Protein AF-A0A853C5J6-F1 (afdb_monomer_lite)

Sequence (107 aa):
MSYEVQCQTLRTHAQLWNGHADDASAARTTIDPAIGDGDAFGWLAGLNQVSDYYNTWTNAMGVALDDAEKCCRYLNAALVSTANDYDDSDQTVATEMATLDRMIEAS

pLDDT: mean 82.47, std 15.09, range [44.31, 96.31]

Organism: NCBI:txid1914755

Structure (mmCIF, N/CA/C/O backbone):
data_AF-A0A853C5J6-F1
#
_entry.id   AF-A0A853C5J6-F1
#
loop_
_atom_site.group_PDB
_atom_site.id
_atom_site.type_symbol
_atom_site.label_atom_id
_atom_site.label_alt_id
_atom_site.label_comp_id
_atom_site.label_asym_id
_atom_site.label_entity_id
_atom_site.label_seq_id
_atom_site.pdbx_PDB_ins_code
_atom_site.Cartn_x
_atom_site.Cartn_y
_atom_site.Cartn_z
_atom_site.occupancy
_atom_site.B_iso_or_equiv
_atom_site.auth_seq_id
_atom_site.auth_comp_id
_atom_site.auth_asym_id
_atom_site.auth_atom_id
_atom_site.pdbx_PDB_model_num
ATOM 1 N N . MET A 1 1 ? -7.399 -0.484 35.039 1.00 53.75 1 MET A N 1
ATOM 2 C CA . MET A 1 1 ? -7.546 0.185 33.729 1.00 53.75 1 MET A CA 1
ATOM 3 C C . MET A 1 1 ? -8.972 -0.085 33.289 1.00 53.75 1 MET A C 1
ATOM 5 O O . MET A 1 1 ? -9.345 -1.250 33.336 1.00 53.75 1 MET A O 1
ATOM 9 N N . SER A 1 2 ? -9.796 0.940 33.058 1.00 73.06 2 SER A N 1
ATOM 10 C CA . SER A 1 2 ? -11.216 0.735 32.726 1.00 73.06 2 SER A CA 1
ATOM 11 C C . SER A 1 2 ? -11.387 0.302 31.268 1.00 73.06 2 SER A C 1
ATOM 13 O O . SER A 1 2 ? -10.497 0.527 30.448 1.00 73.06 2 SER A O 1
ATOM 15 N N . TYR A 1 3 ? -12.530 -0.314 30.965 1.00 70.06 3 TYR A N 1
ATOM 16 C CA . TYR A 1 3 ? -12.903 -0.768 29.621 1.00 70.06 3 TYR A CA 1
ATOM 17 C C . TYR A 1 3 ? -12.884 0.382 28.600 1.00 70.06 3 TYR A C 1
ATOM 19 O O . TYR A 1 3 ? -12.212 0.278 27.581 1.00 70.06 3 TYR A O 1
ATOM 27 N N . GLU A 1 4 ? -13.463 1.538 28.948 1.00 71.88 4 GLU A N 1
ATOM 28 C CA . GLU A 1 4 ? -13.430 2.762 28.123 1.00 71.88 4 GLU A CA 1
ATOM 29 C C . GLU A 1 4 ? -12.011 3.177 27.703 1.00 71.88 4 GLU A C 1
ATOM 31 O O . GLU A 1 4 ? -11.789 3.609 26.572 1.00 71.88 4 GLU A O 1
ATOM 36 N N . VAL A 1 5 ? -11.024 3.036 28.599 1.00 74.69 5 VAL A N 1
ATOM 37 C CA . VAL A 1 5 ? -9.629 3.381 28.285 1.00 74.69 5 VAL A CA 1
ATOM 38 C C . VAL A 1 5 ? -9.065 2.424 27.233 1.00 74.69 5 VAL A C 1
ATOM 40 O O . VAL A 1 5 ? -8.360 2.869 26.333 1.00 74.69 5 VAL A O 1
ATOM 43 N N . GLN A 1 6 ? -9.399 1.132 27.300 1.00 76.19 6 GLN A N 1
ATOM 44 C CA . GLN A 1 6 ? -8.950 0.141 26.316 1.00 76.19 6 GLN A CA 1
ATOM 45 C C . GLN A 1 6 ? -9.584 0.389 24.941 1.00 76.19 6 GLN A C 1
ATOM 47 O O . GLN A 1 6 ? -8.864 0.403 23.941 1.00 76.19 6 GLN A O 1
ATOM 52 N N . CYS A 1 7 ? -10.884 0.682 24.884 1.00 80.94 7 CYS A N 1
ATOM 53 C CA . CYS A 1 7 ? -11.588 1.011 23.640 1.00 80.94 7 CYS A CA 1
ATOM 54 C C . CYS A 1 7 ? -11.022 2.271 22.979 1.00 80.94 7 CYS A C 1
ATOM 56 O O . CYS A 1 7 ? -10.747 2.286 21.777 1.00 80.94 7 CYS A O 1
ATOM 58 N N . GLN A 1 8 ? -10.768 3.322 23.765 1.00 83.62 8 GLN A N 1
ATOM 59 C CA . GLN A 1 8 ? -10.181 4.555 23.247 1.00 83.62 8 GLN A CA 1
ATOM 60 C C . GLN A 1 8 ? -8.747 4.348 22.737 1.00 83.62 8 GLN A C 1
ATOM 62 O O . GLN A 1 8 ? -8.368 4.907 21.703 1.00 83.62 8 GLN A O 1
ATOM 67 N N . THR A 1 9 ? -7.948 3.522 23.419 1.00 87.88 9 THR A N 1
ATOM 68 C CA . THR A 1 9 ? -6.612 3.137 22.946 1.00 87.88 9 THR A CA 1
ATOM 69 C C . THR A 1 9 ? -6.689 2.384 21.616 1.00 87.88 9 THR A C 1
ATOM 71 O O . THR A 1 9 ? -5.972 2.746 20.684 1.00 87.88 9 THR A O 1
ATOM 74 N N . LEU A 1 10 ? -7.591 1.407 21.476 1.00 87.00 10 LEU A N 1
ATOM 75 C CA . LEU A 1 10 ? -7.786 0.666 20.223 1.00 87.00 10 LEU A CA 1
ATOM 76 C C . LEU A 1 10 ? -8.176 1.588 19.064 1.00 87.00 10 LEU A C 1
ATOM 78 O O . LEU A 1 10 ? -7.555 1.520 18.006 1.00 87.00 10 LEU A O 1
ATOM 82 N N . ARG A 1 11 ? -9.124 2.511 19.276 1.00 88.38 11 ARG A N 1
ATOM 83 C CA . ARG A 1 11 ? -9.524 3.505 18.261 1.00 88.38 11 ARG A CA 1
ATOM 84 C C . ARG A 1 11 ? -8.382 4.445 17.871 1.00 88.38 11 ARG A C 1
ATOM 86 O O . ARG A 1 11 ? -8.238 4.784 16.700 1.00 88.38 11 ARG A O 1
ATOM 93 N N . THR A 1 12 ? -7.540 4.827 18.830 1.00 90.12 12 THR A N 1
ATOM 94 C CA . THR A 1 12 ? -6.346 5.645 18.559 1.00 90.12 12 THR A CA 1
ATOM 95 C C . THR A 1 12 ? -5.346 4.886 17.683 1.00 90.12 12 THR A C 1
ATOM 97 O O . THR A 1 12 ? -4.841 5.430 16.704 1.00 90.12 12 THR A O 1
ATOM 100 N N . HIS A 1 13 ? -5.088 3.609 17.982 1.00 89.94 13 HIS A N 1
ATOM 101 C CA . HIS A 1 13 ? -4.221 2.776 17.145 1.00 89.94 13 HIS A CA 1
ATOM 102 C C . HIS A 1 13 ? -4.817 2.511 15.759 1.00 89.94 13 HIS A C 1
ATOM 104 O O . HIS A 1 13 ? -4.086 2.542 14.775 1.00 89.94 13 HIS A O 1
ATOM 110 N N . ALA A 1 14 ? -6.131 2.315 15.662 1.00 88.31 14 ALA A N 1
ATOM 111 C CA . ALA A 1 14 ? -6.847 2.207 14.393 1.00 88.31 14 ALA A CA 1
ATOM 112 C C . ALA A 1 14 ? -6.604 3.426 13.487 1.00 88.31 14 ALA A C 1
ATOM 114 O O . ALA A 1 14 ? -6.236 3.274 12.323 1.00 88.31 14 ALA A O 1
ATOM 115 N N . GLN A 1 15 ? -6.720 4.638 14.038 1.00 89.00 15 GLN A N 1
ATOM 116 C CA . GLN A 1 15 ? -6.453 5.877 13.301 1.00 89.00 15 GLN A CA 1
ATOM 117 C C . GLN A 1 15 ? -4.999 5.989 12.827 1.00 89.00 15 GLN A C 1
ATOM 119 O O . GLN A 1 15 ? -4.768 6.466 11.717 1.00 89.00 15 GLN A O 1
ATOM 124 N N . LEU A 1 16 ? -4.027 5.522 13.620 1.00 94.12 16 LEU A N 1
ATOM 125 C CA . LEU A 1 16 ? -2.622 5.474 13.194 1.00 94.12 16 LEU A CA 1
ATOM 126 C C . LEU A 1 16 ? -2.442 4.575 11.964 1.00 94.12 16 LEU A C 1
ATOM 128 O O . LEU A 1 16 ? -1.821 4.991 10.990 1.00 94.12 16 LEU A O 1
ATOM 132 N N . TRP A 1 17 ? -3.037 3.378 11.970 1.00 91.62 17 TRP A N 1
ATOM 133 C CA . TRP A 1 17 ? -2.996 2.481 10.811 1.00 91.62 17 TRP A CA 1
ATOM 134 C C . TRP A 1 17 ? -3.735 3.049 9.601 1.00 91.62 17 TRP A C 1
ATOM 136 O O . TRP A 1 17 ? -3.274 2.871 8.478 1.00 91.62 17 TRP A O 1
ATOM 146 N N . ASN A 1 18 ? -4.826 3.792 9.803 1.00 91.06 18 ASN A N 1
ATOM 147 C CA . ASN A 1 18 ? -5.466 4.509 8.703 1.00 91.06 18 ASN A CA 1
ATOM 148 C C . ASN A 1 18 ? -4.529 5.552 8.077 1.00 91.06 18 ASN A C 1
ATOM 150 O O . ASN A 1 18 ? -4.442 5.626 6.859 1.00 91.06 18 ASN A O 1
ATOM 154 N N . GLY A 1 19 ? -3.794 6.308 8.899 1.00 93.12 19 GLY A N 1
ATOM 155 C CA . GLY A 1 19 ? -2.784 7.249 8.407 1.00 93.12 19 GLY A CA 1
ATOM 156 C C . GLY A 1 19 ? -1.693 6.558 7.585 1.00 93.12 19 GLY A C 1
ATOM 157 O O . GLY A 1 19 ? -1.344 7.032 6.511 1.00 93.12 19 GLY A O 1
ATOM 158 N N . HIS A 1 20 ? -1.220 5.388 8.021 1.00 93.12 20 HIS A N 1
ATOM 159 C CA . HIS A 1 20 ? -0.250 4.602 7.250 1.00 93.12 20 HIS A CA 1
ATOM 160 C C . HIS A 1 20 ? -0.808 4.061 5.926 1.00 93.12 20 HIS A C 1
ATOM 162 O O . HIS A 1 20 ? -0.063 3.959 4.952 1.00 93.12 20 HIS A O 1
ATOM 168 N N . ALA A 1 21 ? -2.105 3.743 5.861 1.00 92.94 21 ALA A N 1
A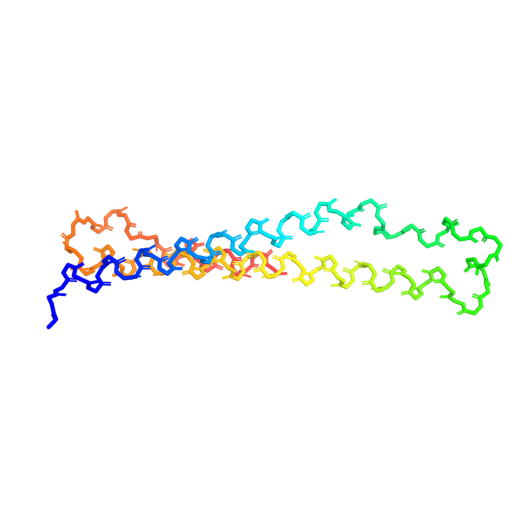TOM 169 C CA . ALA A 1 21 ? -2.758 3.401 4.598 1.00 92.94 21 ALA A CA 1
ATOM 170 C C . ALA A 1 21 ? -2.763 4.598 3.633 1.00 92.94 21 ALA A C 1
ATOM 172 O O . ALA A 1 21 ? -2.452 4.438 2.454 1.00 92.94 21 ALA A O 1
ATOM 173 N N . ASP A 1 22 ? -3.058 5.799 4.137 1.00 94.19 22 ASP A N 1
ATOM 174 C CA . ASP A 1 22 ? -3.031 7.026 3.339 1.00 94.19 22 ASP A CA 1
ATOM 175 C C . ASP A 1 22 ? -1.600 7.352 2.858 1.00 94.19 22 ASP A C 1
ATOM 177 O O . ASP A 1 22 ? -1.411 7.718 1.696 1.00 94.19 22 ASP A O 1
ATOM 181 N N . ASP A 1 23 ? -0.582 7.136 3.701 1.00 96.31 23 ASP A N 1
ATOM 182 C CA . ASP A 1 23 ? 0.834 7.277 3.329 1.00 96.31 23 ASP A CA 1
ATOM 183 C C . ASP A 1 23 ? 1.229 6.305 2.199 1.00 96.31 23 ASP A C 1
ATOM 185 O O . ASP A 1 23 ? 1.887 6.702 1.231 1.00 96.31 23 ASP A O 1
ATOM 189 N N . ALA A 1 24 ? 0.812 5.035 2.291 1.00 94.88 24 ALA A N 1
ATOM 190 C CA . ALA A 1 24 ? 1.058 4.028 1.256 1.00 94.88 24 ALA A CA 1
ATOM 191 C C . ALA A 1 24 ? 0.376 4.404 -0.070 1.00 94.88 24 ALA A C 1
ATOM 193 O O . ALA A 1 24 ? 1.004 4.340 -1.130 1.00 94.88 24 ALA A O 1
ATOM 194 N N . SER A 1 25 ? -0.867 4.885 -0.004 1.00 94.75 25 SER A N 1
ATOM 195 C CA . SER A 1 25 ? -1.632 5.348 -1.166 1.00 94.75 25 SER A CA 1
ATOM 196 C C . SER A 1 25 ? -0.990 6.573 -1.840 1.00 94.75 25 SER A C 1
ATOM 198 O O . SER A 1 25 ? -0.876 6.654 -3.069 1.00 94.75 25 SER A O 1
ATOM 200 N N . ALA A 1 26 ? -0.476 7.518 -1.047 1.00 95.88 26 ALA A N 1
ATOM 201 C CA . ALA A 1 26 ? 0.251 8.683 -1.550 1.00 95.88 26 ALA A CA 1
ATOM 202 C C . ALA A 1 26 ? 1.582 8.293 -2.218 1.00 95.88 26 ALA A C 1
ATOM 204 O O . ALA A 1 26 ? 1.925 8.800 -3.295 1.00 95.88 26 A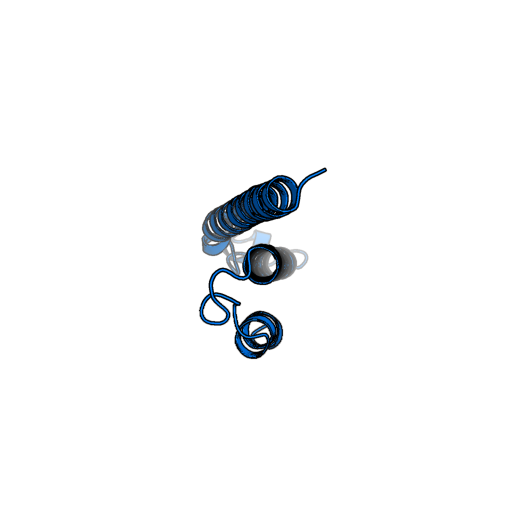LA A O 1
ATOM 205 N N . ALA A 1 27 ? 2.322 7.356 -1.617 1.00 94.75 27 ALA A N 1
ATOM 206 C CA . ALA A 1 27 ? 3.528 6.797 -2.220 1.00 94.75 27 ALA A CA 1
ATOM 207 C C . ALA A 1 27 ? 3.210 6.075 -3.539 1.00 94.75 27 ALA A C 1
ATOM 209 O O . ALA A 1 27 ? 3.917 6.271 -4.529 1.00 94.75 27 ALA A O 1
ATOM 210 N N . ARG A 1 28 ? 2.109 5.314 -3.589 1.00 93.94 28 ARG A N 1
ATOM 211 C CA . ARG A 1 28 ? 1.641 4.632 -4.801 1.00 93.94 28 ARG A CA 1
ATOM 212 C C . ARG A 1 28 ? 1.331 5.624 -5.916 1.00 93.94 28 ARG A C 1
ATOM 214 O O . ARG A 1 28 ? 1.877 5.491 -7.006 1.00 93.94 28 ARG A O 1
ATOM 221 N N . THR A 1 29 ? 0.579 6.676 -5.606 1.00 94.56 29 THR A N 1
ATOM 222 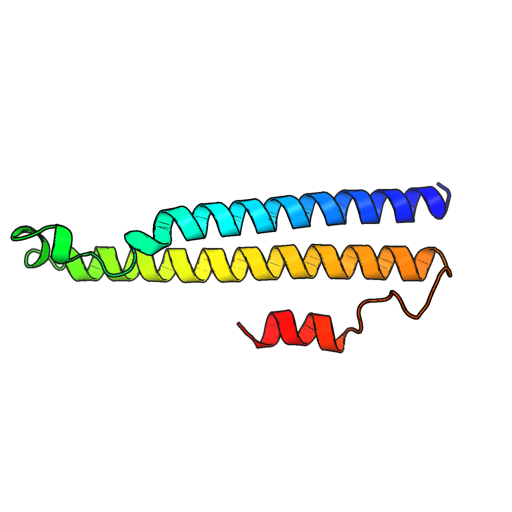C CA . THR A 1 29 ? 0.256 7.759 -6.552 1.00 94.56 29 THR A CA 1
ATOM 223 C C . THR A 1 29 ? 1.516 8.419 -7.125 1.00 94.56 29 THR A C 1
ATOM 225 O O . THR A 1 29 ? 1.542 8.830 -8.283 1.00 94.56 29 THR A O 1
ATOM 228 N N . THR A 1 30 ? 2.582 8.513 -6.326 1.00 93.38 30 THR A N 1
ATOM 229 C CA . THR A 1 30 ? 3.865 9.084 -6.764 1.00 93.38 30 THR A CA 1
ATOM 230 C C . THR A 1 30 ? 4.600 8.170 -7.748 1.00 93.38 30 THR A C 1
ATOM 232 O O . THR A 1 30 ? 5.305 8.658 -8.629 1.00 93.38 30 THR A O 1
ATOM 235 N N . ILE A 1 31 ? 4.450 6.853 -7.604 1.00 91.25 31 ILE A N 1
ATOM 236 C CA . ILE A 1 31 ? 5.178 5.849 -8.392 1.00 91.25 31 ILE A CA 1
ATOM 237 C C . ILE A 1 31 ? 4.393 5.403 -9.621 1.00 91.25 31 ILE A C 1
ATOM 239 O O . ILE A 1 31 ? 5.017 5.055 -10.615 1.00 91.25 31 ILE A O 1
ATOM 243 N N . ASP A 1 32 ? 3.061 5.457 -9.604 1.00 93.25 32 ASP A N 1
ATOM 244 C CA . ASP A 1 32 ? 2.207 5.039 -10.724 1.00 93.25 32 ASP A CA 1
ATOM 245 C C . ASP A 1 32 ? 2.646 5.570 -12.100 1.00 93.25 32 ASP A C 1
ATOM 247 O O . ASP A 1 32 ? 2.691 4.771 -13.036 1.00 93.25 32 ASP A O 1
ATOM 251 N N . PRO A 1 33 ? 3.046 6.850 -12.262 1.00 92.75 33 PRO A N 1
ATOM 252 C CA . PRO A 1 33 ? 3.513 7.349 -13.556 1.00 92.75 33 PRO A CA 1
ATOM 253 C C . PRO A 1 33 ? 4.804 6.685 -14.057 1.00 92.75 33 PRO A C 1
ATOM 255 O O . PRO A 1 33 ? 5.078 6.717 -15.249 1.00 92.75 33 PRO A O 1
ATOM 258 N N . ALA A 1 34 ? 5.603 6.123 -13.150 1.00 89.56 34 ALA A N 1
ATOM 259 C CA . ALA A 1 34 ? 6.880 5.473 -13.428 1.00 89.56 34 ALA A CA 1
ATOM 260 C C . ALA A 1 34 ? 6.742 3.959 -13.684 1.00 89.56 34 ALA A C 1
ATOM 262 O O . ALA A 1 34 ? 7.696 3.302 -14.109 1.00 89.56 34 ALA A O 1
ATOM 263 N N . ILE A 1 35 ? 5.578 3.369 -13.402 1.00 92.00 35 ILE A N 1
ATOM 264 C CA . ILE A 1 35 ? 5.360 1.932 -13.573 1.00 92.00 35 ILE A CA 1
ATOM 265 C C . ILE A 1 35 ? 5.352 1.583 -15.061 1.00 92.00 35 ILE A C 1
ATOM 267 O O . ILE A 1 35 ? 4.554 2.105 -15.833 1.00 92.00 35 ILE A O 1
ATOM 271 N N . GLY A 1 36 ? 6.236 0.662 -15.454 1.00 87.06 36 GLY A N 1
ATOM 272 C CA . GLY A 1 36 ? 6.342 0.215 -16.844 1.00 87.06 36 GLY A CA 1
ATOM 273 C C . GLY A 1 36 ? 7.007 1.215 -17.799 1.00 87.06 36 GLY A C 1
ATOM 274 O O . GLY A 1 36 ? 7.049 0.943 -18.996 1.00 87.06 36 GLY A O 1
ATOM 275 N N . ASP A 1 37 ? 7.544 2.335 -17.301 1.00 93.12 37 ASP A N 1
ATOM 276 C CA . ASP A 1 37 ? 8.131 3.404 -18.126 1.00 93.12 37 ASP A CA 1
ATOM 277 C C . ASP A 1 37 ? 9.648 3.240 -18.367 1.00 93.12 37 ASP A C 1
ATOM 279 O O . ASP A 1 37 ? 10.397 4.196 -18.557 1.00 93.12 37 ASP A O 1
ATOM 283 N N . GLY A 1 38 ? 10.147 2.003 -18.361 1.00 89.62 38 GLY A N 1
ATOM 284 C CA . GLY A 1 38 ? 11.560 1.688 -18.606 1.00 89.62 38 GLY A CA 1
ATOM 285 C C . GLY A 1 38 ? 12.061 2.114 -19.992 1.00 89.62 38 GLY A C 1
ATOM 286 O O . GLY A 1 38 ? 13.262 2.311 -20.194 1.00 89.62 38 GLY A O 1
ATOM 287 N N . ASP A 1 39 ? 11.157 2.335 -20.943 1.00 91.88 39 ASP A N 1
ATOM 288 C CA . ASP A 1 39 ? 11.505 2.817 -22.280 1.00 91.88 39 ASP A CA 1
ATOM 289 C C . ASP A 1 39 ? 11.848 4.316 -22.297 1.00 91.88 39 ASP A C 1
ATOM 291 O O . ASP A 1 39 ? 12.542 4.780 -23.209 1.00 91.88 39 ASP A O 1
ATOM 295 N N . ALA A 1 40 ? 11.481 5.072 -21.252 1.00 92.50 40 ALA A N 1
ATOM 296 C CA . ALA A 1 40 ? 11.868 6.475 -21.094 1.00 92.50 40 ALA A CA 1
ATOM 297 C C . ALA A 1 40 ? 13.390 6.676 -20.974 1.00 92.50 40 ALA A C 1
ATOM 299 O O . ALA A 1 40 ? 13.899 7.773 -21.213 1.00 92.50 40 ALA A O 1
ATOM 300 N N . PHE A 1 41 ? 14.149 5.612 -20.689 1.00 90.69 41 PHE A N 1
ATOM 301 C CA . PHE A 1 41 ? 15.614 5.628 -20.729 1.00 90.69 41 PHE A CA 1
ATOM 302 C C . PHE A 1 41 ? 16.195 5.689 -22.160 1.00 90.69 41 PHE A C 1
ATOM 304 O O . PHE A 1 41 ? 17.413 5.815 -22.334 1.00 90.69 41 PHE A O 1
ATOM 311 N N . GLY A 1 42 ? 15.358 5.632 -23.203 1.00 92.31 42 GLY A N 1
ATOM 312 C CA . GLY A 1 42 ? 15.762 5.824 -24.595 1.00 92.31 42 GLY A CA 1
ATOM 313 C C . GLY A 1 42 ? 16.750 4.758 -25.068 1.00 92.31 42 GLY A C 1
ATOM 314 O O . GLY A 1 42 ? 16.504 3.566 -24.934 1.00 92.31 42 GLY A O 1
ATOM 315 N N . TRP A 1 43 ? 17.904 5.159 -25.614 1.00 92.94 43 TRP A N 1
ATOM 316 C CA . TRP A 1 43 ? 18.922 4.195 -26.066 1.00 92.94 43 TRP A CA 1
ATOM 317 C C . TRP A 1 43 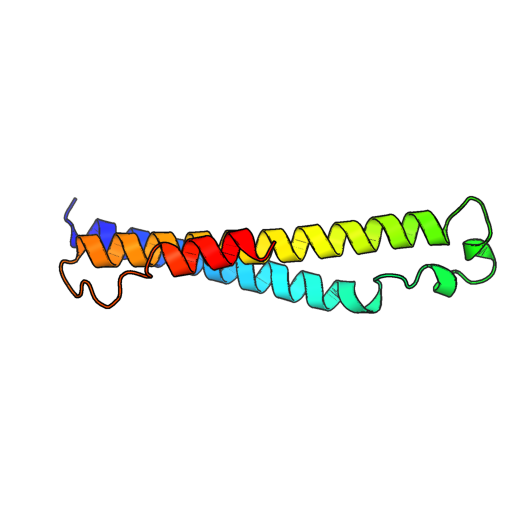? 19.417 3.267 -24.944 1.00 92.94 43 TRP A C 1
ATOM 319 O O . TRP A 1 43 ? 19.731 2.107 -25.206 1.00 92.94 43 TRP A O 1
ATOM 329 N N . LEU A 1 44 ? 19.450 3.751 -23.695 1.00 91.38 44 LEU A N 1
ATOM 330 C CA . LEU A 1 44 ? 19.871 2.940 -22.552 1.00 91.38 44 LEU A CA 1
ATOM 331 C C . LEU A 1 44 ? 18.873 1.821 -22.238 1.00 91.38 44 LEU A C 1
ATOM 333 O O . LEU A 1 44 ? 19.300 0.790 -21.731 1.00 91.38 44 LEU A O 1
ATOM 337 N N . ALA A 1 45 ? 17.590 1.986 -22.580 1.00 89.94 45 ALA A N 1
ATOM 338 C CA . ALA A 1 45 ? 16.539 0.999 -22.332 1.00 89.94 45 ALA A CA 1
ATOM 339 C C . ALA A 1 45 ? 16.880 -0.377 -22.935 1.00 89.94 45 ALA A C 1
ATOM 341 O O . ALA A 1 45 ? 16.651 -1.408 -22.304 1.00 89.94 45 ALA A O 1
ATOM 342 N N . GLY A 1 46 ? 17.496 -0.385 -24.126 1.00 87.06 46 GLY A N 1
ATOM 343 C CA . GLY A 1 46 ? 17.898 -1.598 -24.846 1.00 87.06 46 GLY A CA 1
ATOM 344 C C . GLY A 1 46 ? 19.242 -2.195 -24.417 1.00 87.06 46 GLY A C 1
ATOM 345 O O . GLY A 1 46 ? 19.647 -3.232 -24.944 1.00 87.06 46 GLY A O 1
ATOM 346 N N . LEU A 1 47 ? 19.963 -1.562 -23.489 1.00 92.69 47 LEU A N 1
ATOM 347 C CA . LEU A 1 47 ? 21.239 -2.069 -22.991 1.00 92.69 47 LEU A CA 1
ATOM 348 C C . LEU A 1 47 ? 21.037 -2.800 -21.681 1.00 92.69 47 LEU A C 1
ATOM 350 O O . LEU A 1 47 ? 20.333 -2.313 -20.806 1.00 92.69 47 LEU A O 1
ATOM 354 N N . ASN A 1 48 ? 21.725 -3.931 -21.517 1.00 86.88 48 ASN A N 1
ATOM 355 C CA . ASN A 1 48 ? 21.835 -4.638 -20.239 1.00 86.88 48 ASN A CA 1
ATOM 356 C C . ASN A 1 48 ? 20.493 -4.818 -19.501 1.00 86.88 48 ASN A C 1
ATOM 358 O O . ASN A 1 48 ? 20.482 -4.812 -18.273 1.00 86.88 48 ASN A O 1
ATOM 362 N N . GLN A 1 49 ? 19.385 -4.966 -20.240 1.00 92.88 49 GLN A N 1
ATOM 363 C CA . GLN A 1 49 ? 18.037 -5.152 -19.687 1.00 92.88 49 GLN A CA 1
ATOM 364 C C . GLN A 1 49 ? 17.588 -4.005 -18.758 1.00 92.88 49 GLN A C 1
ATOM 366 O O . GLN A 1 49 ? 16.822 -4.226 -17.827 1.00 92.88 49 GLN A O 1
ATOM 371 N N . VAL A 1 50 ? 18.060 -2.769 -18.981 1.00 92.88 50 VAL A N 1
ATOM 372 C CA . VAL A 1 50 ? 17.714 -1.609 -18.136 1.00 92.88 50 VAL A CA 1
ATOM 373 C C . VAL A 1 50 ? 16.202 -1.389 -18.068 1.00 92.88 50 VAL A C 1
ATOM 375 O O . VAL A 1 50 ? 15.683 -1.231 -16.964 1.00 92.88 50 VAL A O 1
ATOM 378 N N . SER A 1 51 ? 15.500 -1.425 -19.209 1.00 94.88 51 SER A N 1
ATOM 379 C CA . SER A 1 51 ? 14.033 -1.289 -19.231 1.00 94.88 51 SER A CA 1
ATOM 380 C C . SER A 1 51 ? 13.367 -2.413 -18.434 1.00 94.88 51 SER A C 1
ATOM 382 O O . SER A 1 51 ? 12.566 -2.147 -17.540 1.00 94.88 51 SER A O 1
ATOM 384 N N . ASP A 1 52 ? 13.777 -3.665 -18.659 1.00 94.31 52 ASP A N 1
ATOM 385 C CA . ASP A 1 52 ? 13.201 -4.830 -17.979 1.00 94.31 52 ASP A CA 1
ATOM 386 C C . ASP A 1 52 ? 13.421 -4.791 -16.462 1.00 94.31 52 ASP A C 1
ATOM 388 O O . ASP A 1 52 ? 12.488 -5.038 -15.695 1.00 94.31 52 ASP A O 1
ATOM 392 N N . TYR A 1 53 ? 14.630 -4.451 -16.000 1.00 95.19 53 TYR A N 1
ATOM 393 C CA . TYR A 1 53 ? 14.928 -4.343 -14.571 1.00 95.19 53 TYR A CA 1
ATOM 394 C C . TYR A 1 53 ? 14.166 -3.200 -13.915 1.00 95.19 53 TYR A C 1
ATOM 396 O O . TYR A 1 53 ? 13.624 -3.379 -12.823 1.00 95.19 53 TYR A O 1
ATOM 404 N N . TYR A 1 54 ? 14.101 -2.046 -14.580 1.00 94.94 54 TYR A N 1
ATOM 405 C CA . TYR A 1 54 ? 13.337 -0.910 -14.089 1.00 94.94 54 TYR A CA 1
ATOM 406 C C . TYR A 1 54 ? 11.853 -1.259 -13.969 1.00 94.94 54 TYR A C 1
ATOM 408 O O . TYR A 1 54 ? 11.281 -1.106 -12.894 1.00 94.94 54 TYR A O 1
ATOM 416 N N . ASN A 1 55 ? 11.261 -1.812 -15.029 1.00 94.62 55 ASN A N 1
ATOM 417 C CA . ASN A 1 55 ? 9.857 -2.214 -15.065 1.00 94.62 55 ASN A CA 1
ATOM 418 C C . ASN A 1 55 ? 9.548 -3.292 -14.027 1.00 94.62 55 ASN A C 1
ATOM 420 O O . ASN A 1 55 ? 8.527 -3.229 -13.349 1.00 94.62 55 ASN A O 1
ATOM 424 N N . THR A 1 56 ? 10.433 -4.276 -13.864 1.00 95.50 56 THR A N 1
ATOM 425 C CA . THR A 1 56 ? 10.283 -5.316 -12.837 1.00 95.50 56 THR A CA 1
ATOM 426 C C . THR A 1 56 ? 10.259 -4.699 -11.442 1.00 95.50 56 THR A C 1
ATOM 428 O O . THR A 1 56 ? 9.397 -5.033 -10.629 1.00 95.50 56 THR A O 1
ATOM 431 N N . TRP A 1 57 ? 11.182 -3.777 -11.168 1.00 94.69 57 TRP A N 1
ATOM 432 C CA . TRP A 1 57 ? 11.271 -3.115 -9.875 1.00 94.69 57 TRP A CA 1
ATOM 433 C C . TRP A 1 57 ? 10.073 -2.193 -9.604 1.00 94.69 57 TRP A C 1
ATOM 435 O O . TRP A 1 57 ? 9.480 -2.292 -8.530 1.00 94.69 57 TRP A O 1
ATOM 445 N N . THR A 1 58 ? 9.667 -1.349 -10.560 1.00 95.19 58 THR A N 1
ATOM 446 C CA . THR A 1 58 ? 8.524 -0.436 -10.376 1.00 95.19 58 THR A CA 1
ATOM 447 C C . THR A 1 58 ? 7.204 -1.192 -10.238 1.00 95.19 58 THR A C 1
ATOM 449 O O . THR A 1 58 ? 6.403 -0.847 -9.371 1.00 95.19 58 THR A O 1
ATOM 452 N N . ASN A 1 59 ? 7.003 -2.279 -10.993 1.00 94.19 59 ASN A N 1
ATOM 453 C CA . ASN A 1 59 ? 5.850 -3.168 -10.821 1.00 94.19 59 ASN A CA 1
ATOM 454 C C . ASN A 1 59 ? 5.822 -3.804 -9.423 1.00 94.19 59 ASN A C 1
ATOM 456 O O . ASN A 1 59 ? 4.789 -3.775 -8.755 1.00 94.19 59 ASN A O 1
ATOM 460 N N . ALA A 1 60 ? 6.952 -4.350 -8.959 1.00 94.88 60 ALA A N 1
ATOM 461 C CA . ALA A 1 60 ? 7.044 -4.963 -7.634 1.00 94.88 60 ALA A CA 1
ATOM 462 C C . ALA A 1 60 ? 6.790 -3.945 -6.512 1.00 94.88 60 ALA A C 1
ATOM 464 O O . ALA A 1 60 ? 6.094 -4.248 -5.545 1.00 94.88 60 ALA A O 1
ATOM 465 N N . MET A 1 61 ? 7.313 -2.724 -6.655 1.00 94.06 61 MET A N 1
ATOM 466 C CA . MET A 1 61 ? 7.069 -1.643 -5.702 1.00 94.06 61 MET A CA 1
ATOM 467 C C . MET A 1 61 ? 5.599 -1.221 -5.686 1.00 94.06 61 MET A C 1
ATOM 469 O O . MET A 1 61 ? 5.041 -0.993 -4.615 1.00 94.06 61 MET A O 1
ATOM 473 N N . GLY A 1 62 ? 4.957 -1.180 -6.855 1.00 94.00 62 GLY A N 1
ATOM 474 C CA . GLY A 1 62 ? 3.526 -0.955 -6.960 1.00 94.00 62 GLY A CA 1
ATOM 475 C C . GLY A 1 62 ? 2.722 -1.989 -6.168 1.00 94.00 62 GLY A C 1
ATOM 476 O O . GLY A 1 62 ? 1.901 -1.601 -5.335 1.00 94.00 62 GLY A O 1
ATOM 477 N N . VAL A 1 63 ? 2.947 -3.282 -6.415 1.00 93.62 63 VAL A N 1
ATOM 478 C CA . VAL A 1 63 ? 2.241 -4.371 -5.711 1.00 93.62 63 VAL A CA 1
ATOM 479 C C . VAL A 1 63 ? 2.462 -4.274 -4.201 1.00 93.62 63 VAL A C 1
ATOM 481 O O . VAL A 1 63 ? 1.503 -4.281 -3.441 1.00 93.62 63 VAL A O 1
ATOM 484 N N . ALA A 1 64 ? 3.708 -4.069 -3.766 1.00 94.31 64 ALA A N 1
ATOM 485 C CA . ALA A 1 64 ? 4.026 -3.958 -2.345 1.00 94.31 64 ALA A CA 1
ATOM 486 C C . ALA A 1 64 ? 3.302 -2.789 -1.650 1.00 94.31 64 ALA A C 1
ATOM 488 O O . ALA A 1 64 ? 2.940 -2.906 -0.481 1.00 94.31 64 ALA A O 1
ATOM 489 N N . LEU A 1 65 ? 3.096 -1.664 -2.343 1.00 94.94 65 LEU A N 1
ATOM 490 C CA . LEU A 1 65 ? 2.360 -0.521 -1.797 1.00 94.94 65 LEU A CA 1
ATOM 491 C C . LEU A 1 65 ? 0.852 -0.772 -1.718 1.00 94.94 65 LEU A C 1
ATOM 493 O O . LEU A 1 65 ? 0.237 -0.364 -0.735 1.00 94.94 65 LEU A O 1
ATOM 497 N N . ASP A 1 66 ? 0.278 -1.462 -2.705 1.00 92.75 66 ASP A N 1
ATOM 498 C CA . ASP A 1 66 ? -1.132 -1.874 -2.674 1.00 92.75 66 ASP A CA 1
ATOM 499 C C . ASP A 1 66 ? -1.390 -2.853 -1.514 1.00 92.75 66 ASP A C 1
ATOM 501 O O . ASP A 1 66 ? -2.291 -2.646 -0.699 1.00 92.75 66 ASP A O 1
ATOM 505 N N . ASP A 1 67 ? -0.522 -3.856 -1.356 1.00 92.25 67 ASP A N 1
ATOM 506 C CA . ASP A 1 67 ? -0.586 -4.814 -0.249 1.00 92.25 67 ASP A CA 1
ATOM 507 C C . ASP A 1 67 ? -0.421 -4.126 1.114 1.00 92.25 67 ASP A C 1
ATOM 509 O O . ASP A 1 67 ? -1.153 -4.420 2.065 1.00 92.25 67 ASP A O 1
ATOM 513 N N . ALA A 1 68 ? 0.523 -3.184 1.223 1.00 92.19 68 ALA A N 1
ATOM 514 C CA . ALA A 1 68 ? 0.734 -2.411 2.442 1.00 92.19 68 ALA A CA 1
ATOM 515 C C . ALA A 1 68 ? -0.498 -1.568 2.802 1.00 92.19 68 ALA A C 1
ATOM 517 O O . ALA A 1 68 ? -0.907 -1.559 3.968 1.00 92.19 68 ALA A O 1
ATOM 518 N N . GLU A 1 69 ? -1.116 -0.900 1.821 1.00 92.88 69 GLU A N 1
ATOM 519 C CA . GLU A 1 69 ? -2.348 -0.136 2.023 1.00 92.88 69 GLU A CA 1
ATOM 520 C C . GLU A 1 69 ? -3.466 -1.046 2.547 1.00 92.88 69 GLU A C 1
ATOM 522 O O . GLU A 1 69 ? -4.063 -0.758 3.591 1.00 92.88 69 GLU A O 1
ATOM 527 N N . LYS A 1 70 ? -3.714 -2.179 1.879 1.00 86.69 70 LYS A N 1
ATOM 528 C CA . LYS A 1 70 ? -4.737 -3.158 2.281 1.00 86.69 70 LYS A CA 1
ATOM 529 C C . LYS A 1 70 ? -4.504 -3.680 3.695 1.00 86.69 70 LYS A C 1
ATOM 531 O O . LYS A 1 70 ? -5.436 -3.687 4.501 1.00 86.69 70 LYS A O 1
ATOM 536 N N . CYS A 1 71 ? -3.265 -4.041 4.035 1.00 89.38 71 CYS A N 1
ATOM 537 C CA . CYS A 1 71 ? -2.906 -4.505 5.377 1.00 89.38 71 CYS A CA 1
ATOM 538 C C . CYS A 1 71 ? -3.184 -3.438 6.445 1.00 89.38 71 CYS A C 1
ATOM 540 O O . CYS A 1 71 ? -3.743 -3.741 7.502 1.00 89.38 71 CYS A O 1
ATOM 542 N N . CYS A 1 72 ? -2.839 -2.178 6.171 1.00 90.81 72 CYS A N 1
ATOM 543 C CA . CYS A 1 72 ? -3.094 -1.070 7.088 1.00 90.81 72 CYS A CA 1
ATOM 544 C C . CYS A 1 72 ? -4.600 -0.810 7.264 1.00 90.81 72 CYS A C 1
ATOM 546 O O . CYS A 1 72 ? -5.072 -0.644 8.393 1.00 90.81 72 CYS A O 1
ATOM 548 N N . ARG A 1 73 ? -5.381 -0.844 6.175 1.00 87.94 73 ARG A N 1
ATOM 549 C CA . ARG A 1 73 ? -6.847 -0.708 6.233 1.00 87.94 73 ARG A CA 1
ATOM 550 C C . ARG A 1 73 ? -7.502 -1.860 6.996 1.00 87.94 73 ARG A C 1
ATOM 552 O O . ARG A 1 73 ? -8.407 -1.615 7.793 1.00 87.94 73 ARG A O 1
ATOM 559 N N . TYR A 1 74 ? -7.019 -3.087 6.803 1.00 86.69 74 TYR A N 1
ATOM 560 C CA . TYR A 1 74 ? -7.465 -4.255 7.560 1.00 86.69 74 TYR A CA 1
ATOM 561 C C . TYR A 1 74 ? -7.203 -4.082 9.062 1.00 86.69 74 TYR A C 1
ATOM 563 O O . TYR A 1 74 ? -8.115 -4.251 9.870 1.00 86.69 74 TYR A O 1
ATOM 571 N N . LEU A 1 75 ? -5.983 -3.689 9.449 1.00 87.56 75 LEU A N 1
ATOM 572 C CA . LEU A 1 75 ? -5.625 -3.472 10.855 1.00 87.56 75 LEU A CA 1
ATOM 573 C C . LEU A 1 75 ? -6.476 -2.377 11.504 1.00 87.56 75 LEU A C 1
ATOM 575 O O . LEU A 1 75 ? -6.938 -2.557 12.630 1.00 87.56 75 LEU A O 1
ATOM 579 N N . ASN A 1 76 ? -6.730 -1.276 10.792 1.00 87.69 76 ASN A N 1
ATOM 580 C CA . ASN A 1 76 ? -7.657 -0.240 11.244 1.00 87.69 76 ASN A CA 1
ATOM 581 C C . ASN A 1 76 ? -9.048 -0.831 11.534 1.00 87.69 76 ASN A C 1
ATOM 583 O O . ASN A 1 76 ? -9.545 -0.736 12.658 1.00 87.69 76 ASN A O 1
ATOM 587 N N . ALA A 1 77 ? -9.648 -1.505 10.553 1.00 83.44 77 ALA A N 1
ATOM 588 C CA . ALA A 1 77 ? -10.991 -2.060 10.686 1.00 83.44 77 ALA A CA 1
ATOM 589 C C . ALA A 1 77 ? -11.089 -3.133 11.791 1.00 83.44 77 ALA A C 1
ATOM 591 O O . ALA A 1 77 ? -12.043 -3.121 12.571 1.00 83.44 77 ALA A O 1
ATOM 592 N N . ALA A 1 78 ? -10.082 -3.999 11.939 1.00 84.81 78 ALA A N 1
ATOM 593 C CA . ALA A 1 78 ? -10.029 -5.001 13.005 1.00 84.81 78 ALA A CA 1
ATOM 594 C C . ALA A 1 78 ? -9.963 -4.365 14.409 1.00 84.81 78 ALA A C 1
ATOM 596 O O . ALA A 1 78 ? -10.660 -4.801 15.331 1.00 84.81 78 ALA A O 1
ATOM 597 N N . LEU A 1 79 ? -9.163 -3.306 14.577 1.00 87.06 79 LEU A N 1
ATOM 598 C CA . LEU A 1 79 ? -9.043 -2.580 15.846 1.00 87.06 79 LEU A CA 1
ATOM 599 C C . LEU A 1 79 ? -10.322 -1.809 16.194 1.00 87.06 79 LEU A C 1
ATOM 601 O O . LEU A 1 79 ? -10.733 -1.815 17.355 1.00 87.06 79 LEU A O 1
ATOM 605 N N . VAL A 1 80 ? -10.975 -1.188 15.205 1.00 85.69 80 VAL A N 1
ATOM 606 C CA . VAL A 1 80 ? -12.282 -0.536 15.389 1.00 85.69 80 VAL A CA 1
ATOM 607 C C . VAL A 1 80 ? -13.346 -1.558 15.780 1.00 85.69 80 VAL A C 1
ATOM 609 O O . VAL A 1 80 ? -14.075 -1.322 16.740 1.00 85.69 80 VAL A O 1
ATOM 612 N N . SER A 1 81 ? -13.404 -2.703 15.092 1.00 82.19 81 SER A N 1
ATOM 613 C CA . SER A 1 81 ? -14.352 -3.773 15.420 1.00 82.19 81 SER A CA 1
ATOM 614 C C . SER A 1 81 ? -14.159 -4.262 16.853 1.00 82.19 81 SER A C 1
ATOM 616 O O . SER A 1 81 ? -15.112 -4.300 17.622 1.00 82.19 81 SER A O 1
ATOM 618 N N . THR A 1 82 ? -12.910 -4.524 17.247 1.00 82.75 82 THR A N 1
ATOM 619 C CA . THR A 1 82 ? -12.579 -4.957 18.613 1.00 82.75 82 THR A CA 1
ATOM 620 C C . THR A 1 82 ? -12.978 -3.903 19.656 1.00 82.75 82 THR A C 1
ATOM 622 O O . THR A 1 82 ? -13.487 -4.244 20.719 1.00 82.75 82 THR A O 1
ATOM 625 N N . ALA A 1 83 ? -12.775 -2.611 19.369 1.00 82.44 83 ALA A N 1
ATOM 626 C CA . ALA A 1 83 ? -13.195 -1.533 20.268 1.00 82.44 83 ALA A CA 1
ATOM 627 C C . ALA A 1 83 ? -14.723 -1.461 20.425 1.00 82.44 83 ALA A C 1
ATOM 629 O O . ALA A 1 83 ? -15.215 -1.170 21.512 1.00 82.44 83 ALA A O 1
ATOM 630 N N . ASN A 1 84 ? -15.470 -1.724 19.350 1.00 77.88 84 ASN A N 1
ATOM 631 C CA . ASN A 1 84 ? -16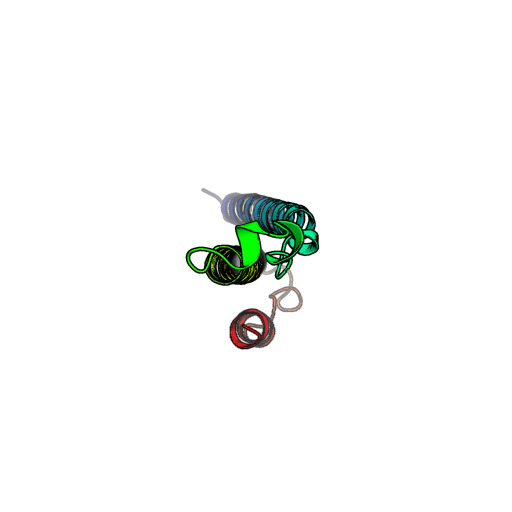.932 -1.711 19.368 1.00 77.88 84 ASN A CA 1
ATOM 632 C C . ASN A 1 84 ? -17.508 -2.916 20.123 1.00 77.88 84 ASN A C 1
ATOM 634 O O . ASN A 1 84 ? -18.449 -2.731 20.893 1.00 77.88 84 ASN A O 1
ATOM 638 N N . ASP A 1 85 ? -16.901 -4.100 19.967 1.00 74.00 85 ASP A N 1
ATOM 639 C CA . ASP A 1 85 ? -17.250 -5.299 20.739 1.00 74.00 85 ASP A CA 1
ATOM 640 C C . ASP A 1 85 ? -17.048 -5.070 22.242 1.00 74.00 85 ASP A C 1
ATOM 642 O O . ASP A 1 85 ? -17.856 -5.508 23.059 1.00 74.00 85 ASP A O 1
ATOM 646 N N . TYR A 1 86 ? -15.989 -4.346 22.619 1.00 71.00 86 TYR A N 1
ATOM 647 C CA . TYR A 1 86 ? -15.750 -3.996 24.013 1.00 71.00 86 TYR A CA 1
ATOM 648 C C . TYR A 1 86 ? -16.756 -2.964 24.558 1.00 71.00 86 TYR A C 1
ATOM 650 O O . TYR A 1 86 ? -17.207 -3.072 25.693 1.00 71.00 86 TYR A O 1
ATOM 658 N N . ASP A 1 87 ? -17.176 -1.970 23.784 1.00 70.62 87 ASP A N 1
ATOM 659 C CA . ASP A 1 87 ? -18.120 -0.973 24.308 1.00 70.62 87 ASP A CA 1
ATOM 660 C C . ASP A 1 87 ? -19.565 -1.499 24.479 1.00 70.62 87 ASP A C 1
ATOM 662 O O . ASP A 1 87 ? -20.419 -0.738 24.932 1.00 70.62 87 ASP A O 1
ATOM 666 N N . ASP A 1 88 ? -19.865 -2.759 24.111 1.00 61.72 88 ASP A N 1
ATOM 667 C CA . ASP A 1 88 ? -21.222 -3.360 24.077 1.00 61.72 88 ASP A CA 1
ATOM 668 C C . ASP A 1 88 ? -22.234 -2.465 23.313 1.00 61.72 88 ASP A C 1
ATOM 670 O O . ASP A 1 88 ? -23.452 -2.543 23.483 1.00 61.72 88 ASP A O 1
ATOM 674 N N . SER A 1 89 ? -21.699 -1.546 22.495 1.00 53.12 89 SER A N 1
ATOM 675 C CA . SER A 1 89 ? -22.380 -0.314 22.082 1.00 53.12 89 SER A CA 1
ATOM 676 C C . SER A 1 89 ? -23.099 -0.429 20.751 1.00 53.12 89 SER A C 1
ATOM 678 O O . SER A 1 89 ? -23.983 0.376 20.489 1.00 53.12 89 SER A O 1
ATOM 680 N N . ASP A 1 90 ? -22.782 -1.432 19.938 1.00 46.53 90 ASP A N 1
ATOM 681 C CA . ASP A 1 90 ? -23.605 -1.839 18.805 1.00 46.53 90 ASP A CA 1
ATOM 682 C C . ASP A 1 90 ? -22.942 -3.039 18.118 1.00 46.53 90 ASP A C 1
ATOM 684 O O . ASP A 1 90 ? -21.917 -2.899 17.447 1.00 46.53 90 ASP A O 1
ATOM 688 N N . GLN A 1 91 ? -23.558 -4.221 18.196 1.00 45.34 91 GLN A N 1
ATOM 689 C CA . GLN A 1 91 ? -23.153 -5.370 17.367 1.00 45.34 91 GLN A CA 1
ATOM 690 C C . GLN A 1 91 ? -23.317 -5.090 15.857 1.00 45.34 91 GLN A C 1
ATOM 692 O O . GLN A 1 91 ? -22.876 -5.880 15.029 1.00 45.34 91 GLN A O 1
ATOM 697 N N . THR A 1 92 ? -23.940 -3.965 15.487 1.00 45.53 92 THR A N 1
ATOM 698 C CA . THR A 1 92 ? -24.132 -3.518 14.102 1.00 45.53 92 THR A CA 1
ATOM 699 C C . THR A 1 92 ? -22.958 -2.709 13.529 1.00 45.53 92 THR A C 1
ATOM 701 O O . THR A 1 92 ? -22.903 -2.529 12.313 1.00 45.53 92 THR A O 1
ATOM 704 N N . VAL A 1 93 ? -22.007 -2.241 14.357 1.00 46.03 93 VAL A N 1
ATOM 705 C CA . VAL A 1 93 ? -20.805 -1.485 13.919 1.00 46.03 93 VAL A CA 1
ATOM 706 C C . VAL A 1 93 ? -19.532 -2.346 13.985 1.00 46.03 93 VAL A C 1
ATOM 708 O O . VAL A 1 93 ? -18.453 -1.918 13.565 1.00 46.03 93 VAL A O 1
ATOM 711 N N . ALA A 1 94 ? -19.627 -3.583 14.479 1.00 50.97 94 ALA A N 1
ATOM 712 C CA . ALA A 1 94 ? -18.592 -4.582 14.249 1.00 50.97 94 ALA A CA 1
ATOM 713 C C . ALA A 1 94 ? -18.475 -4.794 12.732 1.00 50.97 94 ALA A C 1
ATOM 715 O O . ALA A 1 94 ? -19.450 -5.126 12.057 1.00 50.97 94 ALA A O 1
ATOM 716 N N . THR A 1 95 ? -17.294 -4.539 12.168 1.00 56.09 95 THR A N 1
ATOM 717 C CA . THR A 1 95 ? -17.080 -4.816 10.746 1.00 56.09 95 THR A CA 1
ATOM 718 C C . THR A 1 95 ? -17.130 -6.328 10.596 1.00 56.09 95 THR A C 1
ATOM 720 O O . THR A 1 95 ? -16.265 -7.017 11.130 1.00 56.09 95 THR A O 1
ATOM 723 N N . GLU A 1 96 ? -18.162 -6.848 9.925 1.00 57.03 96 GLU A N 1
ATOM 724 C CA . GLU A 1 96 ? -18.328 -8.290 9.735 1.00 57.03 96 GLU A CA 1
ATOM 725 C C . GLU A 1 96 ? -17.010 -8.905 9.245 1.00 57.03 96 GLU A C 1
ATOM 727 O O . GLU A 1 96 ? -16.419 -8.408 8.281 1.00 57.03 96 GLU A O 1
ATOM 732 N N . MET A 1 97 ? -16.555 -9.992 9.880 1.00 56.94 97 MET A N 1
ATOM 733 C CA . MET A 1 97 ? -15.314 -10.688 9.499 1.00 56.94 97 MET A CA 1
ATOM 734 C C . MET A 1 97 ? -15.270 -11.013 7.998 1.00 56.94 97 MET A C 1
ATOM 736 O O . MET A 1 97 ? -14.230 -10.867 7.378 1.00 56.94 97 MET A O 1
ATOM 740 N N . ALA A 1 98 ? -16.414 -11.307 7.371 1.00 54.16 98 ALA A N 1
ATOM 741 C CA . ALA A 1 98 ? -16.513 -11.537 5.927 1.00 54.16 98 ALA A CA 1
ATOM 742 C C . ALA A 1 98 ? -16.176 -10.304 5.057 1.00 54.16 98 ALA A C 1
ATOM 744 O O . ALA A 1 98 ? -15.869 -10.423 3.872 1.00 54.16 98 ALA A O 1
ATOM 745 N N . THR A 1 99 ? -16.276 -9.091 5.598 1.00 61.34 99 THR A N 1
ATOM 746 C CA . THR A 1 99 ? -15.828 -7.858 4.931 1.00 61.34 99 THR A CA 1
ATOM 747 C C . THR A 1 99 ? -14.324 -7.675 5.089 1.00 61.34 99 THR A C 1
ATOM 749 O O . THR A 1 99 ? -13.662 -7.297 4.128 1.00 61.34 99 THR A O 1
ATOM 752 N N . LEU A 1 100 ? -13.786 -8.014 6.262 1.00 61.25 100 LEU A N 1
ATOM 753 C CA . LEU A 1 100 ? -12.348 -8.031 6.528 1.00 61.25 100 LEU A CA 1
ATOM 754 C C . LEU A 1 100 ? -11.625 -9.083 5.668 1.00 61.25 100 LEU A C 1
ATOM 756 O O . LEU A 1 100 ? -10.619 -8.762 5.039 1.00 61.25 100 LEU A O 1
ATOM 760 N N . ASP A 1 101 ? -12.184 -10.287 5.550 1.00 60.78 101 ASP A N 1
ATOM 761 C CA . ASP A 1 101 ? -11.641 -11.365 4.717 1.00 60.78 101 ASP A CA 1
ATOM 762 C C . ASP A 1 101 ? -11.640 -10.983 3.232 1.00 60.78 101 ASP A C 1
ATOM 764 O O . ASP A 1 101 ? -10.637 -11.170 2.549 1.00 60.78 101 ASP A O 1
ATOM 768 N N . ARG A 1 102 ? -12.698 -10.328 2.730 1.00 64.81 102 ARG A N 1
ATOM 769 C CA . ARG A 1 102 ? -12.737 -9.823 1.342 1.00 64.81 102 ARG A CA 1
ATOM 770 C C . ARG A 1 102 ? -11.665 -8.776 1.037 1.00 64.81 102 ARG A C 1
ATOM 772 O O . ARG A 1 102 ? -11.265 -8.654 -0.117 1.00 64.81 102 ARG A O 1
ATOM 779 N N . MET A 1 103 ? -11.206 -8.017 2.033 1.00 65.00 103 MET A N 1
ATOM 780 C CA . MET A 1 103 ? -10.105 -7.062 1.855 1.00 65.00 103 MET A CA 1
ATOM 781 C C . MET A 1 103 ? -8.747 -7.763 1.723 1.00 65.00 103 MET A C 1
ATOM 783 O O . MET A 1 103 ? -7.843 -7.193 1.119 1.00 65.00 103 MET A O 1
ATOM 787 N N . ILE A 1 104 ? -8.619 -8.986 2.251 1.00 61.50 104 ILE A N 1
ATOM 788 C CA . ILE A 1 104 ? -7.429 -9.834 2.121 1.00 61.50 104 ILE A CA 1
ATOM 789 C C . ILE A 1 104 ? -7.501 -10.678 0.839 1.00 61.50 104 ILE A C 1
ATOM 791 O O . ILE A 1 104 ? -6.523 -10.741 0.106 1.00 61.50 104 ILE A O 1
ATOM 795 N N . GLU A 1 105 ? -8.647 -11.293 0.534 1.00 54.91 105 GLU A N 1
ATOM 796 C CA . GLU A 1 105 ? -8.831 -12.194 -0.620 1.00 54.91 105 GLU A CA 1
ATOM 797 C C . GLU A 1 105 ? -8.837 -11.482 -1.983 1.00 54.91 105 GLU A C 1
ATOM 799 O O . GLU A 1 105 ? -8.656 -12.123 -3.014 1.00 54.91 105 GLU A O 1
ATOM 804 N N . ALA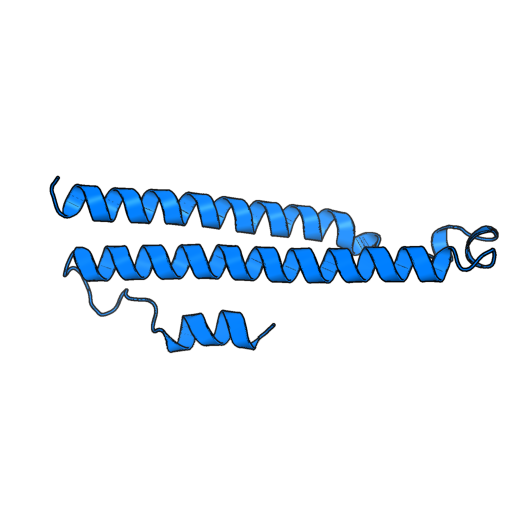 A 1 106 ? -9.040 -10.162 -2.010 1.00 52.88 106 ALA A N 1
ATOM 805 C CA . ALA A 1 106 ? -8.906 -9.344 -3.219 1.00 52.88 106 ALA A CA 1
ATOM 806 C C . ALA A 1 106 ? -7.445 -8.928 -3.527 1.00 52.88 106 ALA A C 1
ATOM 808 O O . ALA A 1 106 ? -7.223 -8.025 -4.343 1.00 52.88 106 ALA A O 1
ATOM 809 N N . SER A 1 107 ? -6.466 -9.544 -2.855 1.00 44.31 107 SER A N 1
ATOM 810 C CA . SER A 1 107 ? -5.014 -9.385 -3.067 1.00 44.31 107 SER A CA 1
ATOM 811 C C . SER A 1 107 ? -4.473 -10.553 -3.884 1.00 44.31 107 SER A C 1
ATOM 813 O O . SER A 1 107 ? -3.661 -10.292 -4.794 1.00 44.31 107 SER A O 1
#

Radius of gyration: 19.81 Å; chains: 1; bounding box: 46×21×60 Å

Foldseek 3Di:
DDLLVLLVVLLVVLVVLQVQLVVLVVVLVVLVVQAQVLCVVPPCCPPPVSSVVSNVVSVVSNVVSLVSSLVSNLSSLCSNLVSCVSVVPDPVSNPPVVNSVVSVVVD

Secondary structure (DSSP, 8-state):
--HHHHHHHHHHHHHHHHHHHHHHHHHHHHHGGGTT-GGGGGGGGGSTTHHHHHHHHHHHHHHHHHHHHHHHHHHHHHHHHHHHHHTTS-TTTS--HHHHHHHHHT-